Protein AF-A0A248TNU0-F1 (afdb_monomer)

Structure (mmCIF, N/CA/C/O backbone):
data_AF-A0A248TNU0-F1
#
_entry.id   AF-A0A248TNU0-F1
#
loop_
_atom_site.group_PDB
_atom_site.id
_atom_site.type_symbol
_atom_site.label_atom_id
_atom_site.label_alt_id
_atom_site.label_comp_id
_atom_site.label_asym_id
_atom_site.label_entity_id
_atom_site.label_seq_id
_atom_site.pdbx_PDB_ins_code
_atom_site.Cartn_x
_atom_site.Cartn_y
_atom_site.Cartn_z
_atom_site.occupancy
_atom_site.B_iso_or_equiv
_atom_site.auth_seq_id
_atom_site.auth_comp_id
_atom_site.auth_asym_id
_atom_site.auth_atom_id
_atom_site.pdbx_PDB_model_num
ATOM 1 N N . MET A 1 1 ? 26.533 12.348 -8.092 1.00 43.34 1 MET A N 1
ATOM 2 C CA . MET A 1 1 ? 25.761 11.146 -8.459 1.00 43.34 1 MET A CA 1
ATOM 3 C C . MET A 1 1 ? 24.316 11.580 -8.587 1.00 43.34 1 MET A C 1
ATOM 5 O O . MET A 1 1 ? 23.764 12.043 -7.598 1.00 43.34 1 MET A O 1
ATOM 9 N N . GLU A 1 2 ? 23.757 11.532 -9.793 1.00 58.31 2 GLU A N 1
ATOM 10 C CA . GLU A 1 2 ? 22.326 11.751 -10.025 1.00 58.31 2 GLU A CA 1
ATOM 11 C C . GLU A 1 2 ? 21.580 10.462 -9.671 1.00 58.31 2 GLU A C 1
ATOM 13 O O . GLU A 1 2 ? 21.778 9.429 -10.303 1.00 58.31 2 GLU A O 1
ATOM 18 N N . PHE A 1 3 ? 20.760 10.512 -8.622 1.00 64.25 3 PHE A N 1
ATOM 19 C CA . PHE A 1 3 ? 19.807 9.455 -8.282 1.00 64.25 3 PHE A CA 1
ATOM 20 C C . PHE A 1 3 ? 18.489 9.735 -9.009 1.00 64.25 3 PHE A C 1
ATOM 22 O O . PHE A 1 3 ? 17.454 9.953 -8.379 1.00 64.25 3 PHE A O 1
ATOM 29 N N . GLU A 1 4 ? 18.534 9.819 -10.336 1.00 68.06 4 GLU A N 1
ATOM 30 C CA . GLU A 1 4 ? 17.312 9.956 -11.118 1.00 68.06 4 GLU A CA 1
ATOM 31 C C . GLU A 1 4 ? 16.678 8.583 -11.325 1.00 68.06 4 GLU A C 1
ATOM 33 O O . GLU A 1 4 ? 17.317 7.622 -11.754 1.00 68.06 4 GLU A O 1
ATOM 38 N N . TYR A 1 5 ? 15.395 8.483 -10.988 1.00 69.12 5 TYR A N 1
ATOM 39 C CA . TYR A 1 5 ? 14.601 7.312 -11.320 1.00 69.12 5 TYR A CA 1
ATOM 40 C C . TYR A 1 5 ? 14.496 7.184 -12.842 1.00 69.12 5 TYR A C 1
ATOM 42 O O . TYR A 1 5 ? 14.172 8.158 -13.522 1.00 69.12 5 TYR A O 1
ATOM 50 N N . THR A 1 6 ? 14.690 5.971 -13.367 1.00 81.88 6 THR A N 1
ATOM 51 C CA . THR A 1 6 ? 14.321 5.652 -14.752 1.00 81.88 6 THR A CA 1
ATOM 52 C C . THR A 1 6 ? 12.832 5.938 -14.973 1.00 81.88 6 THR A C 1
ATOM 54 O O . THR A 1 6 ? 12.035 5.939 -14.030 1.00 81.88 6 THR A O 1
ATOM 57 N N . ASN A 1 7 ? 12.429 6.180 -16.222 1.00 80.81 7 ASN A N 1
ATOM 58 C CA . ASN A 1 7 ? 11.023 6.434 -16.557 1.00 80.81 7 ASN A CA 1
ATOM 59 C C . ASN A 1 7 ? 10.111 5.278 -16.082 1.00 80.81 7 ASN A C 1
ATOM 61 O O . ASN A 1 7 ? 9.048 5.514 -15.514 1.00 80.81 7 ASN A O 1
ATOM 65 N N . GLU A 1 8 ? 10.577 4.032 -16.190 1.00 82.50 8 GLU A N 1
ATOM 66 C CA . GLU A 1 8 ? 9.886 2.851 -15.650 1.00 82.50 8 GLU A CA 1
ATOM 67 C C . GLU A 1 8 ? 9.742 2.900 -14.124 1.00 82.50 8 GLU A C 1
ATOM 69 O O . GLU A 1 8 ? 8.637 2.730 -13.606 1.00 82.50 8 GLU A O 1
ATOM 74 N N . ASN A 1 9 ? 10.807 3.243 -13.393 1.00 84.06 9 ASN A N 1
ATOM 75 C CA . ASN A 1 9 ? 10.733 3.408 -11.940 1.00 84.06 9 ASN A CA 1
ATOM 76 C C . ASN A 1 9 ? 9.736 4.507 -11.542 1.00 84.06 9 ASN A C 1
ATOM 78 O O . ASN A 1 9 ? 9.011 4.364 -10.554 1.00 84.06 9 ASN A O 1
ATOM 82 N N . GLN A 1 10 ? 9.647 5.590 -12.319 1.00 87.44 10 GLN A N 1
ATOM 83 C CA . GLN A 1 10 ? 8.640 6.627 -12.087 1.00 87.44 10 GLN A CA 1
ATOM 84 C C . GLN A 1 10 ? 7.215 6.106 -12.295 1.00 87.44 10 GLN A C 1
ATOM 86 O O . GLN A 1 10 ? 6.334 6.431 -11.497 1.00 87.44 10 GLN A O 1
ATOM 91 N N . GLN A 1 11 ? 6.976 5.272 -13.307 1.00 87.69 11 GLN A N 1
ATOM 92 C CA . GLN A 1 11 ? 5.665 4.658 -13.536 1.00 87.69 11 GLN A CA 1
ATOM 93 C C . GLN A 1 11 ? 5.276 3.709 -12.397 1.00 87.69 11 GLN A C 1
ATOM 95 O O . GLN A 1 11 ? 4.157 3.796 -11.886 1.00 87.69 11 GLN A O 1
ATOM 100 N N . VAL A 1 12 ? 6.212 2.877 -11.925 1.00 89.00 12 VAL A N 1
ATOM 101 C CA . VAL A 1 12 ? 6.010 2.013 -10.749 1.00 89.00 12 VAL A CA 1
ATOM 102 C C . VAL A 1 12 ? 5.650 2.846 -9.519 1.00 89.00 12 VAL A C 1
ATOM 104 O O . VAL A 1 12 ? 4.669 2.548 -8.835 1.00 89.00 12 VAL A O 1
ATOM 107 N N . LEU A 1 13 ? 6.364 3.948 -9.274 1.00 88.94 13 LEU A N 1
ATOM 108 C CA . LEU A 1 13 ? 6.055 4.863 -8.173 1.00 88.94 13 LEU A CA 1
ATOM 109 C C . LEU A 1 13 ? 4.642 5.455 -8.275 1.00 88.94 13 LEU A C 1
ATOM 111 O O . LEU A 1 13 ? 3.967 5.587 -7.252 1.00 88.94 13 LEU A O 1
ATOM 115 N N . GLN A 1 14 ? 4.173 5.807 -9.476 1.00 91.56 14 GLN A N 1
ATOM 116 C CA . GLN A 1 14 ? 2.805 6.306 -9.658 1.00 91.56 14 GLN A CA 1
ATOM 117 C C . GLN A 1 14 ? 1.757 5.222 -9.385 1.00 91.56 14 GLN A C 1
ATOM 119 O O . GLN A 1 14 ? 0.769 5.492 -8.701 1.00 91.56 14 GLN A O 1
ATOM 124 N N . MET A 1 15 ? 1.989 3.989 -9.842 1.00 91.56 15 MET A N 1
ATOM 125 C CA . MET A 1 15 ? 1.088 2.866 -9.560 1.00 91.56 15 MET A CA 1
ATOM 126 C C . MET A 1 15 ? 0.982 2.583 -8.058 1.00 91.56 15 MET A C 1
ATOM 128 O O . MET A 1 15 ? -0.125 2.433 -7.538 1.00 91.56 15 MET A O 1
ATOM 132 N N . VAL A 1 16 ? 2.112 2.581 -7.342 1.00 91.88 16 VAL A N 1
ATOM 133 C CA . VAL A 1 16 ? 2.139 2.384 -5.883 1.00 91.88 16 VAL A CA 1
ATOM 134 C C . VAL A 1 16 ? 1.402 3.514 -5.162 1.00 91.88 16 VAL A C 1
ATOM 136 O O . VAL A 1 16 ? 0.611 3.247 -4.258 1.00 91.88 16 VAL A O 1
ATOM 139 N N . LYS A 1 17 ? 1.598 4.775 -5.571 1.00 93.19 17 LYS A N 1
ATOM 140 C CA . LYS A 1 17 ? 0.879 5.921 -4.984 1.00 93.19 17 LYS A CA 1
ATOM 141 C C . LYS A 1 17 ? -0.634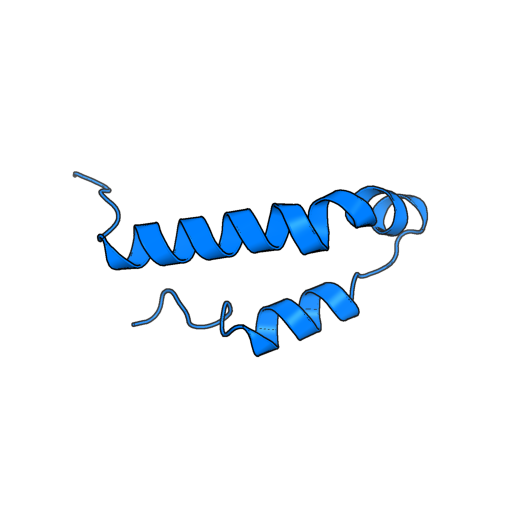 5.788 -5.134 1.00 93.19 17 LYS A C 1
ATOM 143 O O . LYS A 1 17 ? -1.364 5.992 -4.164 1.00 93.19 17 LYS A O 1
ATOM 148 N N . GLU A 1 18 ? -1.102 5.422 -6.324 1.00 94.81 18 GLU A N 1
ATOM 149 C CA . GLU A 1 18 ? -2.532 5.231 -6.570 1.00 94.81 18 GLU A CA 1
ATOM 150 C C . GLU A 1 18 ? -3.102 4.044 -5.789 1.00 94.81 18 GLU A C 1
ATOM 152 O O . GLU A 1 18 ? -4.204 4.150 -5.248 1.00 94.81 18 GLU A O 1
ATOM 157 N N . PHE A 1 19 ? -2.346 2.951 -5.665 1.00 94.25 19 PHE A N 1
ATOM 158 C CA . PHE A 1 19 ? -2.729 1.817 -4.825 1.00 94.25 19 PHE A CA 1
ATOM 159 C C . PHE A 1 19 ? -2.870 2.228 -3.357 1.00 94.25 19 PHE A C 1
ATOM 161 O O . PHE A 1 19 ? -3.908 1.986 -2.747 1.00 94.25 19 PHE A O 1
ATOM 168 N N . VAL A 1 20 ? -1.874 2.925 -2.801 1.00 93.88 20 VAL A N 1
ATOM 169 C CA . VAL A 1 20 ? -1.915 3.399 -1.409 1.00 9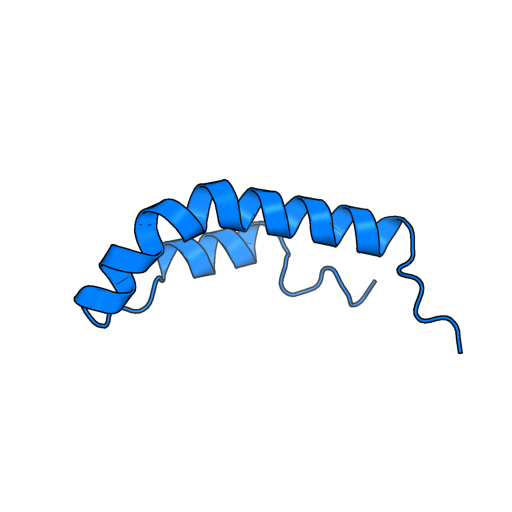3.88 20 VAL A CA 1
ATOM 170 C C . VAL A 1 20 ? -3.119 4.311 -1.179 1.00 93.88 20 VAL A C 1
ATOM 172 O O . VAL A 1 20 ? -3.842 4.135 -0.199 1.00 93.88 20 VAL A O 1
ATOM 175 N N . ARG A 1 21 ? -3.385 5.244 -2.098 1.00 95.25 21 ARG A N 1
ATOM 176 C CA . ARG A 1 21 ? -4.507 6.186 -1.984 1.00 95.25 21 ARG A CA 1
ATOM 177 C C . ARG A 1 21 ? -5.870 5.489 -1.981 1.00 95.25 21 ARG A C 1
ATOM 179 O O . ARG A 1 21 ? -6.762 5.920 -1.253 1.00 95.25 21 ARG A O 1
ATOM 186 N N . LYS A 1 22 ? -6.041 4.453 -2.807 1.00 94.06 22 LYS A N 1
ATOM 187 C CA . LYS A 1 22 ? -7.324 3.753 -2.986 1.00 94.06 22 LYS A CA 1
ATOM 188 C C . LYS A 1 22 ? -7.544 2.642 -1.964 1.00 94.06 22 LYS A C 1
ATOM 190 O O . LYS A 1 22 ? -8.639 2.532 -1.431 1.00 94.06 22 LYS A O 1
ATOM 195 N N . GLU A 1 23 ? -6.510 1.858 -1.679 1.00 93.00 23 GLU A N 1
ATOM 196 C CA . GLU A 1 23 ? -6.622 0.607 -0.920 1.00 93.00 23 GLU A CA 1
ATOM 197 C C . GLU A 1 23 ? -6.075 0.722 0.509 1.00 93.00 23 GLU A C 1
ATOM 199 O O . GLU A 1 23 ? -6.527 0.002 1.390 1.00 93.00 23 GLU A O 1
ATOM 204 N N . VAL A 1 24 ? -5.124 1.623 0.785 1.00 91.75 24 VAL A N 1
ATOM 205 C CA . VAL A 1 24 ? -4.464 1.701 2.106 1.00 91.75 24 VAL A CA 1
ATOM 206 C C . VAL A 1 24 ? -5.001 2.854 2.948 1.00 91.75 24 VAL A C 1
ATOM 208 O O . VAL A 1 24 ? -5.454 2.646 4.075 1.00 91.75 24 VAL A O 1
ATOM 211 N N . SER A 1 25 ? -4.994 4.075 2.408 1.00 93.06 25 SER A N 1
ATOM 212 C CA . SER A 1 25 ? -5.408 5.296 3.111 1.00 93.06 25 SER A CA 1
ATOM 213 C C . SER A 1 25 ? -6.788 5.229 3.786 1.00 93.06 25 SER A C 1
ATOM 215 O O . SER A 1 25 ? -6.888 5.700 4.922 1.00 93.06 25 SER A O 1
ATOM 217 N N . PRO A 1 26 ? -7.851 4.663 3.175 1.00 93.69 26 PRO A N 1
ATOM 218 C CA . PRO A 1 26 ? -9.156 4.603 3.836 1.00 93.69 26 PRO A CA 1
ATOM 219 C C . PRO A 1 26 ? -9.209 3.607 5.004 1.00 93.69 26 PRO A C 1
ATOM 221 O O . PRO A 1 26 ? -9.987 3.808 5.936 1.00 93.69 26 PRO A O 1
ATOM 224 N N . HIS A 1 27 ? -8.381 2.559 4.989 1.00 91.94 27 HIS A N 1
ATOM 225 C CA . HIS A 1 27 ? -8.472 1.460 5.952 1.00 91.94 27 HIS A CA 1
ATOM 226 C C . HIS A 1 27 ? -7.391 1.494 7.042 1.00 91.94 27 HIS A C 1
ATOM 228 O O . HIS A 1 27 ? -7.573 0.885 8.096 1.00 91.94 27 HIS A O 1
ATOM 234 N N . ILE A 1 28 ? -6.301 2.248 6.855 1.00 90.12 28 ILE A N 1
ATOM 235 C CA . ILE A 1 28 ? -5.150 2.251 7.776 1.00 90.12 28 ILE A CA 1
ATOM 236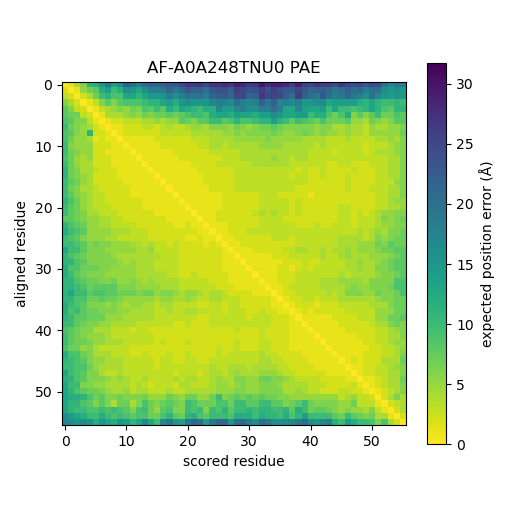 C C . ILE A 1 28 ? -5.533 2.565 9.230 1.00 90.12 28 ILE A C 1
ATOM 238 O O . ILE A 1 28 ? -5.123 1.849 10.138 1.00 90.12 28 ILE A O 1
ATOM 242 N N . LYS A 1 29 ? -6.427 3.539 9.456 1.00 92.56 29 LYS A N 1
ATOM 243 C CA . LYS A 1 29 ? -6.892 3.909 10.807 1.00 92.56 29 LYS A CA 1
ATOM 244 C C . LYS A 1 29 ? -7.625 2.768 11.514 1.00 92.56 29 LYS A C 1
ATOM 246 O O . LYS A 1 29 ? -7.561 2.657 12.736 1.00 92.56 29 LYS A O 1
ATOM 251 N N . TYR A 1 30 ? -8.354 1.943 10.762 1.00 93.31 30 TYR A N 1
ATOM 252 C CA . TYR A 1 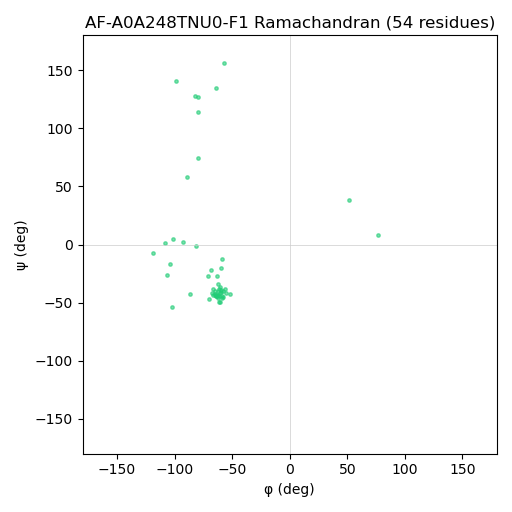30 ? -9.039 0.775 11.309 1.00 93.31 30 TYR A CA 1
ATOM 253 C C . TYR A 1 3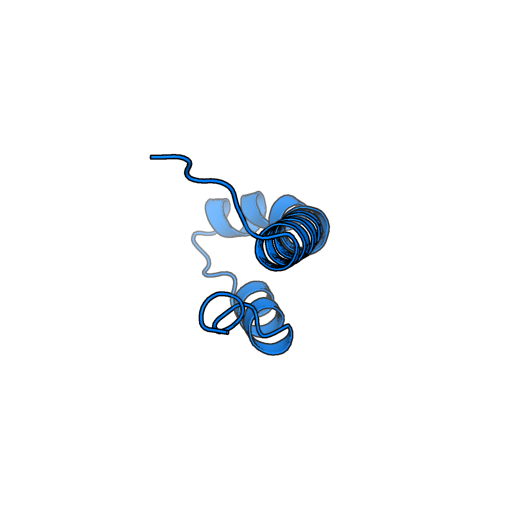0 ? -8.022 -0.290 11.725 1.00 93.31 30 TYR A C 1
ATOM 255 O O . TYR A 1 30 ? -8.100 -0.800 12.842 1.00 93.31 30 TYR A O 1
ATOM 263 N N . TYR A 1 31 ? -7.046 -0.582 10.867 1.00 92.50 31 TYR A N 1
ATOM 264 C CA . TYR A 1 31 ? -6.008 -1.565 11.166 1.00 92.50 31 TYR A CA 1
ATOM 265 C C . TYR A 1 31 ? -5.141 -1.150 12.359 1.00 92.50 31 TYR A C 1
ATOM 267 O O . TYR A 1 31 ? -4.947 -1.956 13.267 1.00 92.50 31 TYR A O 1
ATOM 275 N N . GLU A 1 32 ? -4.717 0.116 12.426 1.00 92.31 32 GLU A N 1
ATOM 276 C CA . GLU A 1 32 ? -3.946 0.648 13.558 1.00 92.31 32 GLU A CA 1
ATOM 277 C C . GLU A 1 32 ? -4.727 0.568 14.874 1.00 92.31 32 GLU A C 1
ATOM 279 O O . GLU A 1 32 ? -4.223 0.039 15.865 1.00 92.31 32 GLU A O 1
ATOM 284 N N . LYS A 1 33 ? -5.982 1.039 14.888 1.00 95.31 33 LYS A N 1
ATOM 285 C CA . LYS A 1 33 ? -6.813 1.055 16.103 1.00 95.31 33 LYS A CA 1
ATOM 286 C C . LYS A 1 33 ? -7.065 -0.345 16.660 1.00 95.31 33 LYS A C 1
ATOM 288 O O . LYS A 1 33 ? -7.120 -0.514 17.874 1.00 95.31 33 LYS A O 1
ATOM 293 N N . ASN A 1 34 ? -7.259 -1.325 15.783 1.00 95.56 34 ASN A N 1
ATOM 294 C CA . ASN A 1 34 ? -7.554 -2.699 16.182 1.00 95.56 34 ASN A CA 1
ATOM 295 C C . ASN A 1 34 ? -6.290 -3.567 16.303 1.00 95.56 34 ASN A C 1
ATOM 297 O O . ASN A 1 34 ? -6.414 -4.755 16.585 1.00 95.56 34 ASN A O 1
ATOM 301 N N . GLN A 1 35 ? -5.096 -2.997 16.085 1.00 93.06 35 GLN A N 1
ATOM 302 C CA . GLN A 1 35 ? -3.822 -3.725 16.059 1.00 93.06 35 GLN A CA 1
ATOM 303 C C . GLN A 1 35 ? -3.859 -4.941 15.115 1.00 93.06 35 GLN A C 1
ATOM 305 O O . GLN A 1 35 ? -3.324 -6.010 15.409 1.00 93.06 35 GLN A O 1
ATOM 310 N N . LEU A 1 36 ? -4.530 -4.780 13.972 1.00 93.50 36 LEU A N 1
ATOM 311 C CA . LEU A 1 36 ? -4.736 -5.838 12.991 1.00 93.50 36 LEU A CA 1
ATOM 312 C C . LEU A 1 36 ? -3.729 -5.724 11.853 1.00 93.50 36 LEU A C 1
ATOM 314 O O . LEU A 1 36 ? -3.454 -4.638 11.346 1.00 93.50 36 LEU A O 1
ATOM 318 N N . PHE A 1 37 ? -3.241 -6.874 11.397 1.00 90.94 37 PHE A N 1
ATOM 319 C CA . PHE A 1 37 ? -2.449 -6.948 10.178 1.00 90.94 37 PHE A CA 1
ATOM 320 C C . PHE A 1 37 ? -3.371 -6.918 8.939 1.00 90.94 37 PHE A C 1
ATOM 322 O O . PHE A 1 37 ? -4.278 -7.755 8.849 1.00 90.94 37 PHE A O 1
ATOM 329 N N . PRO A 1 38 ? -3.150 -6.007 7.972 1.00 91.69 38 PRO A N 1
ATOM 330 C CA . PRO A 1 38 ? -4.011 -5.842 6.802 1.00 91.69 38 PRO A CA 1
ATOM 331 C C . PRO A 1 38 ? -3.727 -6.900 5.723 1.00 91.69 38 PRO A C 1
ATOM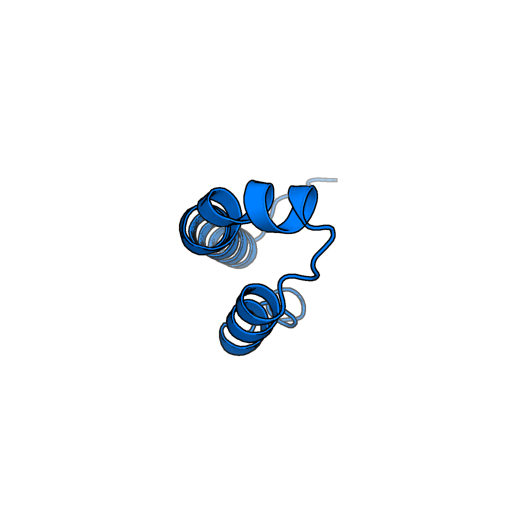 333 O O . PRO A 1 38 ? -3.095 -6.626 4.700 1.00 91.69 38 PRO A O 1
ATOM 336 N N . LYS A 1 39 ? -4.178 -8.139 5.962 1.00 92.75 39 LYS A N 1
ATOM 337 C CA . LYS A 1 39 ? -3.959 -9.278 5.049 1.00 92.75 39 LYS A CA 1
ATOM 338 C C . LYS A 1 39 ? -4.506 -9.034 3.644 1.00 92.75 39 LYS A C 1
ATOM 340 O O . LYS A 1 39 ? -3.842 -9.375 2.675 1.00 92.75 39 LYS A O 1
ATOM 345 N N . ASP A 1 40 ? -5.676 -8.416 3.535 1.00 91.75 40 ASP A N 1
ATOM 346 C CA . ASP A 1 40 ? -6.341 -8.150 2.258 1.00 91.75 40 ASP A CA 1
ATOM 347 C C . ASP A 1 40 ? -5.540 -7.171 1.384 1.00 91.75 40 ASP A C 1
ATOM 349 O O . ASP A 1 40 ? -5.355 -7.400 0.189 1.00 91.75 40 ASP A O 1
ATOM 353 N N . ILE A 1 41 ? -5.003 -6.109 1.993 1.00 92.94 41 ILE A N 1
ATOM 354 C CA . ILE A 1 41 ? -4.129 -5.150 1.317 1.00 92.94 41 ILE A CA 1
ATOM 355 C C . ILE A 1 41 ? -2.853 -5.862 0.874 1.00 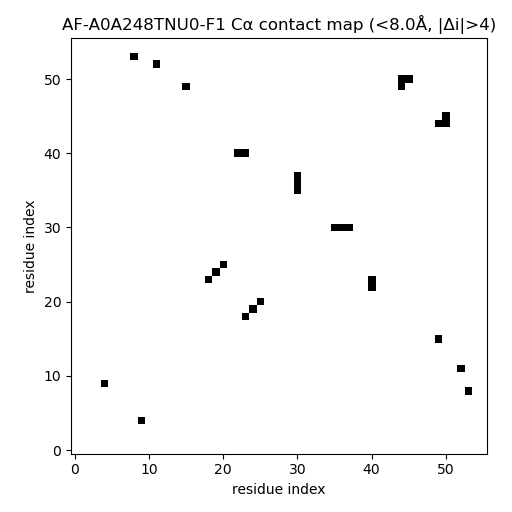92.94 41 ILE A C 1
ATOM 357 O O . ILE A 1 41 ? -2.414 -5.679 -0.259 1.00 92.94 41 ILE A O 1
ATOM 361 N N . PHE A 1 42 ? -2.271 -6.690 1.745 1.00 91.56 42 PHE A N 1
ATOM 362 C CA . PHE A 1 42 ? -1.039 -7.418 1.453 1.00 91.56 42 PHE A CA 1
ATOM 363 C C . PHE A 1 42 ? -1.203 -8.399 0.280 1.00 91.56 42 PHE A C 1
ATOM 365 O O . PHE A 1 42 ? -0.362 -8.432 -0.618 1.00 91.56 42 PHE A O 1
ATOM 372 N N . GLU A 1 43 ? -2.309 -9.146 0.234 1.00 93.75 43 GLU A N 1
ATOM 373 C CA . GLU A 1 43 ? -2.633 -10.047 -0.879 1.00 93.75 43 GLU A CA 1
ATOM 374 C C . GLU A 1 43 ? -2.856 -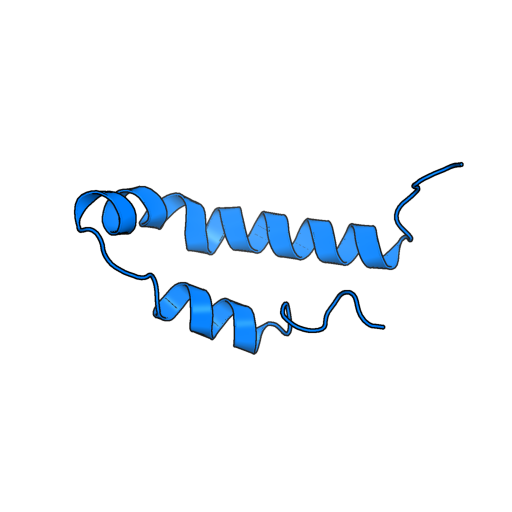9.285 -2.191 1.00 93.75 43 GLU A C 1
ATOM 376 O O . GLU A 1 43 ? -2.298 -9.656 -3.226 1.00 93.75 43 GLU A O 1
ATOM 381 N N . LYS A 1 44 ? -3.601 -8.170 -2.160 1.00 92.31 44 LYS A N 1
ATOM 382 C CA . LYS A 1 44 ? -3.779 -7.300 -3.337 1.00 92.31 44 LYS A CA 1
ATOM 383 C C . LYS A 1 44 ? -2.446 -6.745 -3.840 1.00 92.31 44 LYS A C 1
ATOM 385 O O . LYS A 1 44 ? -2.218 -6.713 -5.046 1.00 92.31 44 LYS A O 1
ATOM 390 N N . MET A 1 45 ? -1.562 -6.349 -2.925 1.00 92.25 45 MET A N 1
ATOM 391 C CA . MET A 1 45 ? -0.226 -5.842 -3.244 1.00 92.25 45 MET A CA 1
ATOM 392 C C . MET A 1 45 ? 0.611 -6.896 -3.986 1.00 92.25 45 MET A C 1
ATOM 394 O O . MET A 1 45 ? 1.275 -6.576 -4.971 1.00 92.25 45 MET A O 1
ATOM 398 N N . GLY A 1 46 ? 0.526 -8.159 -3.554 1.00 90.94 46 GLY A N 1
ATOM 399 C CA . GLY A 1 46 ? 1.175 -9.291 -4.217 1.00 90.94 46 GLY A CA 1
ATOM 400 C C . GLY A 1 46 ? 0.600 -9.600 -5.599 1.00 90.94 46 GLY A C 1
ATOM 401 O O . GLY A 1 46 ? 1.362 -9.779 -6.546 1.00 90.94 46 GLY A O 1
ATOM 402 N N . ASN A 1 47 ? -0.729 -9.583 -5.744 1.00 89.75 47 ASN A N 1
ATOM 403 C CA . ASN A 1 47 ? -1.397 -9.818 -7.032 1.00 89.75 47 ASN A CA 1
ATOM 404 C C . ASN A 1 47 ? -1.069 -8.748 -8.086 1.00 89.75 47 ASN A C 1
ATOM 406 O O . ASN A 1 47 ? -1.094 -9.036 -9.279 1.00 89.75 47 ASN A O 1
ATOM 410 N N . LEU A 1 48 ? -0.741 -7.526 -7.657 1.00 89.19 48 LEU A N 1
ATOM 411 C CA . LEU A 1 48 ? -0.295 -6.442 -8.537 1.00 89.19 48 LEU A CA 1
ATOM 412 C C . LEU A 1 48 ? 1.194 -6.537 -8.913 1.00 89.19 48 LEU A C 1
ATOM 414 O O . LEU A 1 48 ? 1.688 -5.703 -9.667 1.00 89.19 48 LEU A O 1
ATOM 418 N N . GLY A 1 49 ? 1.918 -7.539 -8.405 1.00 88.50 49 GLY A N 1
ATOM 419 C CA . GLY A 1 49 ? 3.326 -7.770 -8.733 1.00 88.50 49 GLY A CA 1
ATOM 420 C C . GLY A 1 49 ? 4.304 -6.818 -8.042 1.00 88.50 49 GLY A C 1
ATOM 421 O O . GLY A 1 49 ? 5.502 -6.878 -8.324 1.00 88.50 49 GLY A O 1
ATOM 422 N N . PHE A 1 50 ? 3.843 -5.986 -7.099 1.00 88.00 50 PHE A N 1
ATOM 423 C CA . PHE A 1 50 ? 4.672 -4.950 -6.467 1.00 88.00 50 PHE A CA 1
ATOM 424 C C . PHE A 1 50 ? 5.910 -5.485 -5.738 1.00 88.00 50 PHE A C 1
ATOM 426 O O . PHE A 1 50 ? 6.868 -4.741 -5.550 1.00 88.00 50 PHE A O 1
ATOM 433 N N . PHE A 1 51 ? 5.935 -6.768 -5.370 1.00 87.50 51 PHE A N 1
ATOM 434 C CA . PHE A 1 51 ? 7.100 -7.391 -4.739 1.00 87.50 51 PHE A CA 1
ATOM 435 C C . PHE A 1 51 ? 8.316 -7.535 -5.663 1.00 87.50 51 PHE A C 1
ATOM 437 O O . PHE A 1 51 ? 9.432 -7.650 -5.163 1.00 87.50 51 PHE A O 1
ATOM 444 N N . TRP A 1 52 ? 8.122 -7.519 -6.986 1.00 82.50 52 TRP A N 1
ATOM 445 C CA . TRP A 1 52 ? 9.204 -7.716 -7.958 1.00 82.50 52 TRP A CA 1
ATOM 446 C C . TRP A 1 52 ? 9.432 -6.515 -8.893 1.00 82.50 52 TRP A C 1
ATOM 448 O O . TRP A 1 52 ? 10.423 -6.485 -9.614 1.00 82.50 52 TRP A O 1
ATOM 458 N N . CYS A 1 53 ? 8.573 -5.487 -8.859 1.00 79.19 53 CYS A N 1
ATOM 459 C CA . CYS A 1 53 ? 8.581 -4.361 -9.811 1.00 79.19 53 CYS A CA 1
ATOM 460 C C . CYS A 1 53 ? 9.878 -3.532 -9.890 1.00 79.19 53 CYS A C 1
ATOM 462 O O . CYS A 1 53 ? 9.994 -2.716 -10.794 1.00 79.19 53 CYS A O 1
ATOM 464 N N . LEU A 1 54 ? 10.818 -3.684 -8.952 1.00 68.31 54 LEU A N 1
ATOM 465 C CA . LEU A 1 54 ? 12.088 -2.940 -8.927 1.00 68.31 54 LEU A CA 1
ATOM 466 C C . LEU A 1 54 ? 13.311 -3.802 -9.281 1.00 68.31 54 LEU A C 1
ATOM 468 O O . LEU A 1 54 ? 14.434 -3.309 -9.236 1.00 68.31 54 LEU A O 1
ATOM 472 N N . PHE A 1 55 ? 13.103 -5.084 -9.595 1.00 68.12 55 PHE A N 1
ATOM 473 C CA . PHE A 1 55 ? 14.167 -6.024 -9.960 1.00 68.12 55 PHE A CA 1
ATOM 474 C C . PHE A 1 55 ? 14.276 -6.260 -11.478 1.00 68.12 55 PHE A C 1
ATOM 476 O O . PHE A 1 55 ? 15.059 -7.120 -11.884 1.00 68.12 55 PHE A O 1
ATOM 483 N N . SER A 1 56 ? 13.499 -5.542 -12.303 1.00 56.41 56 SER A N 1
ATOM 484 C CA . SER A 1 56 ? 13.598 -5.582 -13.773 1.00 56.41 56 SER A CA 1
ATOM 485 C C . SER A 1 56 ? 14.510 -4.501 -14.325 1.00 56.41 56 SER A C 1
ATOM 487 O O . SER A 1 56 ? 14.388 -3.358 -13.830 1.00 56.41 56 SER A O 1
#

pLDDT: mean 86.53, std 11.12, range [43.34, 95.56]

Sequence (56 aa):
MEFEYTNENQQVLQMVKEFVRKEVSPHIKYYEKNQLFPKDIFEKMGNLGFFWCLFS

Foldseek 3Di:
DDPDDDP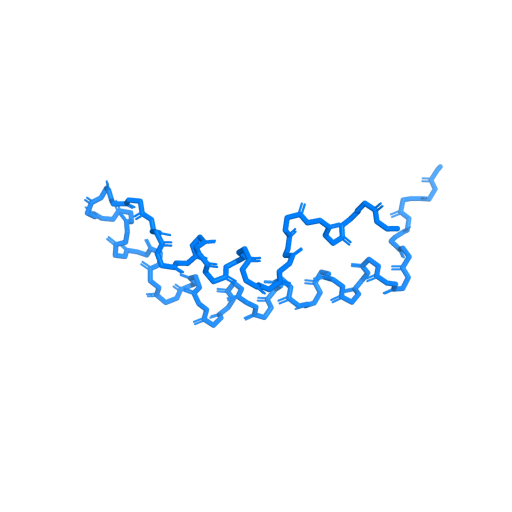LSVVLVVVVVVLCVPPPVVCVVVCVVVVHDPVVSVVVCVVVVNVCSVVD

Secondary structure (DSSP, 8-state):
---PPPHHHHHHHHHHHHHIIIIITTTHHHHHHTT---HHHHHHHHHTTTTTTT--

Organism: NCBI:txid859143

InterPro domains:
  IPR009100 Acyl-CoA dehydrogenase/oxidase, N-terminal and middle domain superfamily [SSF56645] (2-54)
  IPR013786 Acyl-CoA dehydrogenase/oxidase, N-terminal [PF02771] (6-52)
  IPR037069 Acyl-CoA dehydrogenase/oxidase, N-terminal domain superfamily [G3DSA:1.10.540.10] (1-56)

Radius of gyration: 13.8 Å; Cα contacts (8 Å, |Δi|>4): 15; chains: 1; bounding box: 35×22×33 Å

Solvent-accessible surface area (backbone atoms only — not comparable to full-atom values): 3513 Å² total; per-residue (Å²): 133,86,88,71,71,52,73,66,55,50,50,53,52,52,52,52,51,52,46,40,61,71,64,38,63,80,45,47,66,58,30,62,76,68,74,46,81,64,59,69,57,52,52,52,44,54,75,70,42,64,86,53,71,84,79,116

Mean predicted aligned error: 5.22 Å